Protein AF-A0A2N6VKA0-F1 (afdb_monomer)

Solvent-accessible surface area (backbone atoms only — not comparable to full-atom values): 3981 Å² total; per-residue (Å²): 141,81,73,65,80,60,52,63,62,50,52,66,69,42,69,43,82,55,100,77,72,83,55,38,59,71,59,71,59,47,77,53,59,50,90,60,52,43,69,68,52,52,50,56,32,51,77,67,67,24,43,75,56,45,55,72,54,81,90,69,72,124

Nearest PDB structures (foldseek):
  3hpg-assembly2_F  TM=8.111E-01  e=6.952E-01  Visna/maedi virus EV1 KV1772
  5ejk-assembly1_B  TM=6.086E-01  e=4.572E-01  Rous sarcoma virus - Prague C
  5ejk-assembly1_H  TM=6.574E-01  e=5.637E-01  Rous sarcoma virus - Prague C
  3ff4-assembly1_A  TM=6.815E-01  e=1.724E+00  Cytophaga hutchinsonii ATCC 33406
  3vas-assembly2_B  TM=5.353E-01  e=4.274E+00  Schistosoma mansoni

Secondary structure (DSSP, 8-state):
----TTHHHHHHH--B--SSSSPBSS-SEEE--GGG--HHHHHHHHHTT-EEE-PPPGGG--

pLDDT: mean 82.37, std 12.02, range [46.25, 93.38]

Mean predicted aligned error: 6.42 Å

Radius of gyration: 12.85 Å; Cα contacts (8 Å, |Δi|>4): 66; chains: 1; bounding box: 35×24×30 Å

Organism: NCBI:txid170994

Foldseek 3Di:
DQQPPCPVVVLQVDFADDPDDGTDSQDQEDEDEQSNVDPVSVVVCVVSNYHYPYDHPPVPPD

Structure (mmCIF, N/CA/C/O backbone):
data_AF-A0A2N6VKA0-F1
#
_entry.id   AF-A0A2N6VKA0-F1
#
loop_
_atom_site.group_PDB
_atom_site.id
_atom_site.type_symbol
_atom_site.label_atom_id
_atom_site.label_alt_id
_atom_site.label_comp_id
_atom_site.label_asym_id
_atom_site.label_entity_id
_atom_site.label_seq_id
_atom_site.pdbx_PDB_ins_code
_atom_site.Cartn_x
_atom_site.Cartn_y
_atom_site.Cartn_z
_atom_site.occupancy
_atom_site.B_iso_or_equiv
_atom_site.auth_seq_id
_atom_site.auth_comp_id
_atom_site.auth_asym_id
_atom_site.auth_atom_id
_atom_site.pdbx_PDB_model_num
ATOM 1 N N . ALA A 1 1 ? 19.087 2.999 -10.155 1.00 46.25 1 ALA A N 1
ATOM 2 C CA . ALA A 1 1 ? 18.551 4.159 -9.420 1.00 46.25 1 ALA A CA 1
ATOM 3 C C . ALA A 1 1 ? 17.231 4.534 -10.070 1.00 46.25 1 ALA A C 1
ATOM 5 O O . ALA A 1 1 ? 17.231 4.935 -11.223 1.00 46.25 1 ALA A O 1
ATOM 6 N N . GLY A 1 2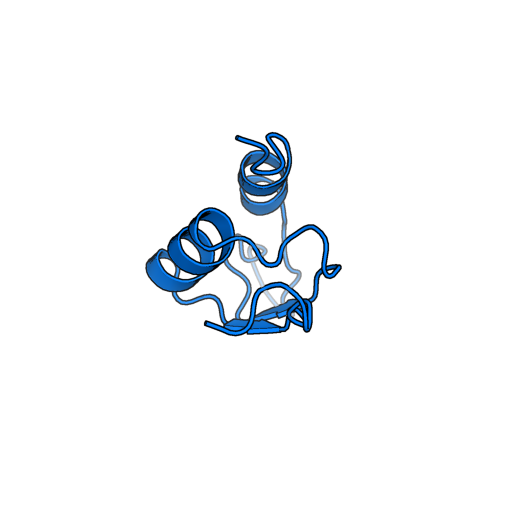 ? 16.120 4.267 -9.397 1.00 54.41 2 GLY A N 1
ATOM 7 C CA . GLY A 1 2 ? 14.782 4.413 -9.967 1.00 54.41 2 GLY A CA 1
ATOM 8 C C . GLY A 1 2 ? 13.738 3.852 -9.017 1.00 54.41 2 GLY A C 1
ATOM 9 O O . GLY A 1 2 ? 12.853 3.121 -9.438 1.00 54.41 2 GLY A O 1
ATOM 10 N N . ASP A 1 3 ? 13.897 4.109 -7.720 1.00 59.62 3 ASP A N 1
ATOM 11 C CA . ASP A 1 3 ? 12.831 3.815 -6.776 1.00 59.62 3 ASP A CA 1
ATOM 12 C C . ASP A 1 3 ? 11.873 4.993 -6.831 1.00 59.62 3 ASP A C 1
ATOM 14 O O . ASP A 1 3 ? 12.264 6.123 -6.542 1.00 59.62 3 ASP A O 1
ATOM 18 N N . SER A 1 4 ? 10.652 4.717 -7.286 1.00 60.75 4 SER A N 1
ATOM 19 C CA . SER A 1 4 ? 9.534 5.645 -7.413 1.00 60.75 4 SER A CA 1
ATOM 20 C C . SER A 1 4 ? 9.483 6.602 -6.220 1.00 60.75 4 SER A C 1
ATOM 22 O O . SER A 1 4 ? 8.942 6.261 -5.167 1.00 60.75 4 SER A O 1
ATOM 24 N N . SER A 1 5 ? 10.048 7.802 -6.383 1.00 65.94 5 SER A N 1
ATOM 25 C CA . SER A 1 5 ? 10.247 8.795 -5.313 1.00 65.94 5 SER A CA 1
ATOM 26 C C . SER A 1 5 ? 8.944 9.163 -4.604 1.00 65.94 5 SER A C 1
ATOM 28 O O . SER A 1 5 ? 8.937 9.517 -3.429 1.00 65.94 5 SER A O 1
ATOM 30 N N . MET A 1 6 ? 7.824 8.994 -5.305 1.00 79.00 6 MET A N 1
ATOM 31 C CA . MET A 1 6 ? 6.482 9.284 -4.817 1.00 79.00 6 MET A CA 1
ATOM 32 C C . MET A 1 6 ? 5.810 8.122 -4.072 1.00 79.00 6 MET A C 1
ATOM 34 O O . MET A 1 6 ? 4.805 8.351 -3.407 1.00 79.00 6 MET A O 1
ATOM 38 N N . PHE A 1 7 ? 6.330 6.888 -4.125 1.00 81.56 7 PHE A N 1
ATOM 39 C CA . PHE A 1 7 ? 5.648 5.733 -3.523 1.00 81.56 7 PHE A CA 1
ATOM 40 C C . PHE A 1 7 ? 5.584 5.823 -1.996 1.00 81.56 7 PHE A C 1
ATOM 42 O O . PHE A 1 7 ? 4.510 5.679 -1.417 1.00 81.56 7 PHE A O 1
ATOM 49 N N . LEU A 1 8 ? 6.717 6.090 -1.338 1.00 80.50 8 LEU A N 1
ATOM 50 C CA . LEU A 1 8 ? 6.760 6.185 0.123 1.00 80.50 8 LEU A CA 1
ATOM 51 C C . LEU A 1 8 ? 5.914 7.350 0.663 1.00 80.50 8 LEU A C 1
ATOM 53 O O . LEU A 1 8 ? 5.088 7.093 1.544 1.00 80.50 8 LEU A O 1
ATOM 57 N N . PRO A 1 9 ? 6.040 8.590 0.139 1.00 84.38 9 PRO A N 1
ATOM 58 C CA . PRO A 1 9 ? 5.1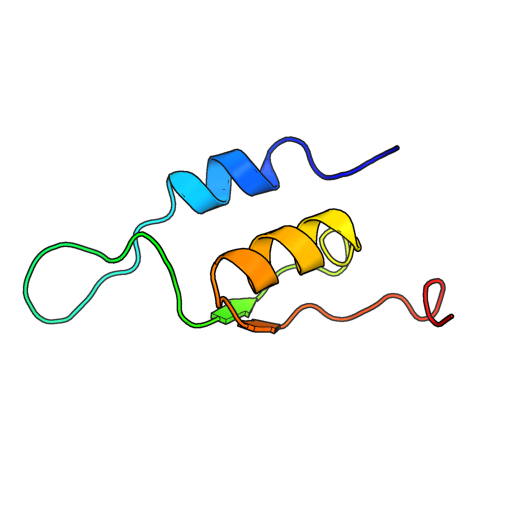73 9.689 0.552 1.00 84.38 9 PRO A CA 1
ATOM 59 C C . PRO A 1 9 ? 3.690 9.369 0.353 1.00 84.38 9 PRO A C 1
ATOM 61 O O . PRO A 1 9 ? 2.884 9.622 1.246 1.00 84.38 9 PRO A O 1
ATOM 64 N N . LEU A 1 10 ? 3.314 8.754 -0.773 1.00 84.19 10 LEU A N 1
ATOM 65 C CA . LEU A 1 10 ? 1.921 8.390 -1.040 1.00 84.19 10 LEU A CA 1
ATOM 66 C C . LEU A 1 10 ? 1.408 7.364 -0.022 1.00 84.19 10 LEU A C 1
ATOM 68 O O . LEU A 1 10 ? 0.318 7.520 0.526 1.00 84.19 10 LEU A O 1
ATOM 72 N N . LEU A 1 11 ? 2.218 6.359 0.312 1.00 84.81 11 LEU A N 1
ATOM 73 C CA . LEU A 1 11 ? 1.846 5.326 1.281 1.00 84.81 11 LEU A CA 1
ATOM 74 C C . LEU A 1 11 ? 1.740 5.852 2.720 1.00 84.81 11 LEU A C 1
ATOM 76 O O . LEU A 1 11 ? 1.060 5.240 3.540 1.00 84.81 11 LEU A O 1
ATOM 80 N N . GLN A 1 12 ? 2.403 6.964 3.047 1.00 82.69 12 GLN A N 1
ATOM 81 C CA . GLN A 1 12 ? 2.255 7.649 4.338 1.00 82.69 12 GLN A CA 1
ATOM 82 C C . GLN A 1 12 ? 0.948 8.445 4.438 1.00 82.69 12 GLN A C 1
ATOM 84 O O . GLN A 1 12 ? 0.379 8.554 5.524 1.00 82.69 12 GLN A O 1
ATOM 89 N N . HIS A 1 13 ? 0.462 8.978 3.317 1.00 85.94 13 HIS A N 1
ATOM 90 C CA . HIS A 1 13 ? -0.785 9.745 3.263 1.00 85.94 13 HIS A CA 1
ATOM 91 C C . HIS A 1 13 ? -2.022 8.866 3.044 1.00 85.94 13 HIS A C 1
ATOM 93 O O . HIS A 1 13 ? -3.147 9.321 3.264 1.00 85.94 13 HIS A O 1
ATOM 99 N N . LEU A 1 14 ? -1.828 7.605 2.648 1.00 85.69 14 LEU A N 1
ATOM 100 C CA . LEU A 1 14 ? -2.901 6.637 2.467 1.00 85.69 14 LEU A CA 1
ATOM 101 C C . LEU A 1 14 ? -3.684 6.433 3.776 1.00 85.69 14 LEU A C 1
ATOM 103 O O . LEU A 1 14 ? -3.127 6.065 4.812 1.00 85.69 14 LEU A O 1
ATOM 107 N N . ARG A 1 15 ? -5.003 6.626 3.707 1.00 88.94 15 ARG A N 1
ATOM 108 C CA . ARG A 1 15 ? -5.940 6.330 4.794 1.00 88.94 15 ARG A CA 1
ATOM 109 C C . ARG A 1 15 ? -6.878 5.212 4.368 1.00 88.94 15 ARG A C 1
ATOM 111 O O . ARG A 1 15 ? -7.629 5.366 3.412 1.00 88.94 15 ARG A O 1
ATOM 118 N N . VAL A 1 16 ? -6.849 4.104 5.099 1.00 88.44 16 VAL A N 1
ATOM 119 C CA . VAL A 1 16 ? -7.748 2.967 4.881 1.00 88.44 16 VAL A CA 1
ATOM 120 C C . VAL A 1 16 ? -8.927 3.094 5.834 1.00 88.44 16 VAL A C 1
ATOM 122 O O . VAL A 1 16 ? -8.738 3.124 7.055 1.00 88.44 16 VAL A O 1
ATOM 125 N N . GLY A 1 17 ? -10.133 3.192 5.272 1.00 90.31 17 GLY A N 1
ATOM 126 C CA . GLY A 1 17 ? -11.377 3.216 6.038 1.00 90.31 17 GLY A CA 1
ATOM 127 C C . GLY A 1 17 ? -11.529 1.978 6.925 1.00 90.31 17 GLY A C 1
ATOM 128 O O . GLY A 1 17 ? -10.989 0.911 6.627 1.00 90.31 17 GLY A O 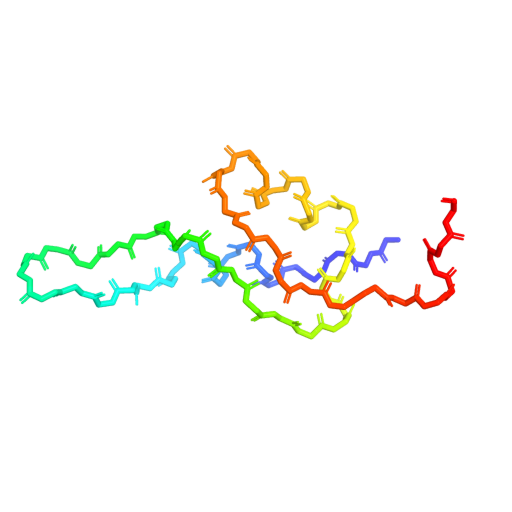1
ATOM 129 N N . ARG A 1 18 ? -12.238 2.140 8.040 1.00 88.06 18 ARG A N 1
ATOM 130 C CA . ARG A 1 18 ? -12.633 1.053 8.940 1.00 88.06 18 ARG A CA 1
ATOM 131 C C . ARG A 1 18 ? -14.031 1.343 9.475 1.00 88.06 18 ARG A C 1
ATOM 133 O O . ARG A 1 18 ? -14.382 2.516 9.582 1.00 88.06 18 ARG A O 1
ATOM 140 N N . ASP A 1 19 ? -14.773 0.303 9.839 1.00 90.62 19 ASP A N 1
ATOM 141 C CA . ASP A 1 19 ? -16.199 0.420 10.178 1.00 90.62 19 ASP A CA 1
ATOM 142 C C . ASP A 1 19 ? -16.473 1.386 11.340 1.00 90.62 19 ASP A C 1
ATOM 144 O O . ASP A 1 19 ? -17.452 2.125 11.311 1.00 90.62 19 ASP A O 1
ATOM 148 N N . VAL A 1 20 ? -15.584 1.444 12.343 1.00 93.38 20 VAL A N 1
ATOM 149 C CA . VAL A 1 20 ? -15.705 2.380 13.475 1.00 93.38 20 VAL A CA 1
ATOM 150 C C . VAL A 1 20 ? -14.349 2.987 13.865 1.00 93.38 20 VAL A C 1
ATOM 152 O O . VAL A 1 20 ? -13.374 2.285 14.142 1.00 93.38 20 VAL A O 1
ATOM 155 N N . GLY A 1 21 ? -14.279 4.320 13.961 1.00 89.69 21 GLY A N 1
ATOM 156 C CA . GLY A 1 21 ? -13.136 5.090 14.484 1.00 89.69 21 GLY A CA 1
ATOM 157 C C . GLY A 1 21 ? -12.091 5.529 13.441 1.00 89.69 21 GLY A C 1
ATOM 158 O O . GLY A 1 21 ? -12.374 5.599 12.251 1.00 89.69 21 GLY A O 1
ATOM 159 N N . ARG A 1 22 ? -10.868 5.876 13.884 1.00 89.69 22 ARG A N 1
ATOM 160 C CA . ARG A 1 22 ? -9.848 6.526 13.033 1.00 89.69 22 ARG A CA 1
ATOM 161 C C . ARG A 1 22 ? -9.346 5.614 11.894 1.00 89.69 22 ARG A C 1
ATOM 163 O O . ARG A 1 22 ? -8.913 4.498 12.185 1.00 89.69 22 ARG A O 1
ATOM 170 N N . PRO A 1 23 ? -9.293 6.098 10.636 1.00 89.88 23 PRO A N 1
ATOM 171 C CA . PRO A 1 23 ? -8.719 5.356 9.514 1.00 89.88 23 PRO A CA 1
ATOM 172 C C . PRO A 1 23 ? -7.309 4.840 9.801 1.00 89.88 23 PRO A C 1
ATOM 174 O O . PRO A 1 23 ? -6.511 5.509 10.467 1.00 89.88 23 PRO A O 1
ATOM 177 N N . ARG A 1 24 ? -6.989 3.662 9.266 1.00 87.94 24 ARG A N 1
ATOM 178 C CA . ARG A 1 24 ? -5.652 3.078 9.394 1.00 87.94 24 ARG A CA 1
ATOM 179 C C . ARG A 1 24 ? -4.687 3.781 8.449 1.00 87.94 24 ARG A C 1
ATOM 181 O O . ARG A 1 24 ? -5.037 4.089 7.313 1.00 87.94 24 ARG A O 1
ATOM 188 N N . THR A 1 25 ? -3.462 3.986 8.912 1.00 86.56 25 THR A N 1
ATOM 189 C CA . THR A 1 25 ? -2.338 4.497 8.109 1.00 86.56 25 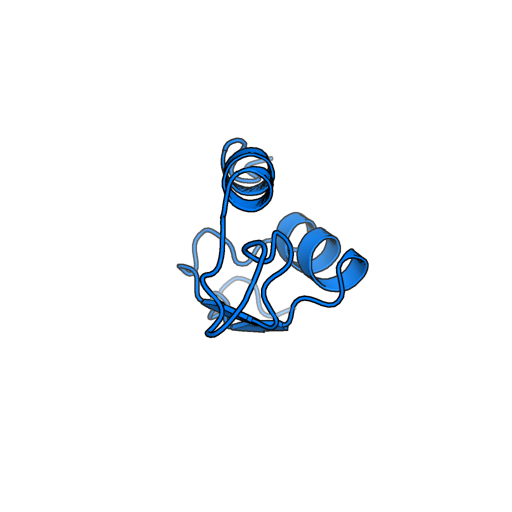THR A CA 1
ATOM 190 C C . THR A 1 25 ? -1.397 3.379 7.643 1.00 86.56 25 THR A C 1
ATOM 192 O O . THR A 1 25 ? -0.512 3.611 6.823 1.00 86.56 25 THR A O 1
ATOM 195 N N . CYS A 1 26 ? -1.594 2.152 8.142 1.00 87.94 26 CYS A N 1
ATOM 196 C CA . CYS A 1 26 ? -0.898 0.938 7.716 1.00 87.94 26 CYS A CA 1
ATOM 197 C C . CYS A 1 26 ? -1.930 -0.098 7.227 1.00 87.94 26 CYS A C 1
ATOM 199 O O . CYS A 1 26 ? -2.648 -0.655 8.060 1.00 87.94 26 CYS A O 1
ATOM 201 N N . PRO A 1 27 ? -2.058 -0.324 5.905 1.00 88.62 27 PRO A N 1
ATOM 202 C CA . PRO A 1 27 ? -2.876 -1.408 5.352 1.00 88.62 27 PRO A CA 1
ATOM 203 C C . PRO A 1 27 ? -2.276 -2.791 5.639 1.00 88.62 27 PRO A C 1
ATOM 205 O O . PRO A 1 27 ? -1.065 -2.918 5.782 1.00 88.62 27 PRO A O 1
ATOM 208 N N . ASP A 1 28 ? -3.102 -3.840 5.607 1.00 90.06 28 ASP A N 1
ATOM 209 C CA . ASP A 1 28 ? -2.629 -5.231 5.737 1.00 90.06 28 ASP A CA 1
ATOM 210 C C . ASP A 1 28 ? -1.926 -5.721 4.461 1.00 90.06 28 ASP A C 1
ATOM 212 O O . ASP A 1 28 ? -0.992 -6.521 4.507 1.00 90.06 28 ASP A O 1
ATOM 216 N N . ALA A 1 29 ? -2.371 -5.230 3.301 1.00 90.88 29 ALA A N 1
ATOM 217 C CA . ALA A 1 29 ? -1.812 -5.566 2.003 1.00 90.88 29 ALA A CA 1
ATOM 218 C C . ALA A 1 29 ? -1.869 -4.377 1.038 1.00 90.88 29 ALA A C 1
ATOM 220 O O . ALA A 1 29 ? -2.800 -3.574 1.074 1.00 90.88 29 ALA A O 1
ATOM 221 N N . VAL A 1 30 ? -0.887 -4.295 0.141 1.00 89.94 30 VAL A N 1
ATOM 222 C CA . VAL A 1 30 ? -0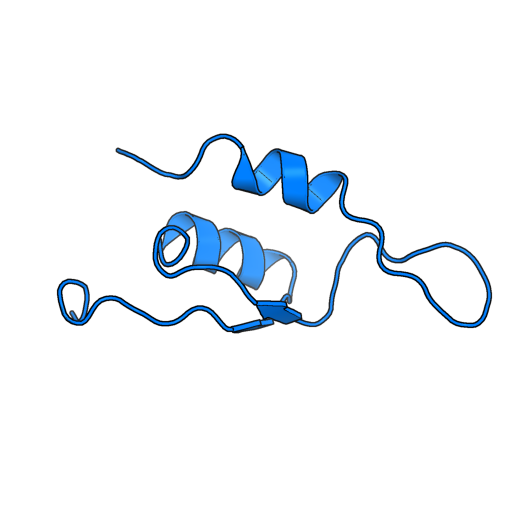.828 -3.309 -0.943 1.00 89.94 30 VAL A CA 1
ATOM 223 C C . VAL A 1 30 ? -0.737 -4.048 -2.267 1.00 89.94 30 VAL A C 1
ATOM 225 O O . VAL A 1 30 ? 0.195 -4.825 -2.489 1.00 89.94 30 VAL A O 1
ATOM 228 N N . ARG A 1 31 ? -1.703 -3.782 -3.148 1.00 89.81 31 ARG A N 1
ATOM 229 C CA . ARG A 1 31 ? -1.661 -4.179 -4.555 1.00 89.81 31 ARG A CA 1
ATOM 230 C C . ARG A 1 31 ? -1.155 -2.992 -5.361 1.00 89.81 31 ARG A C 1
ATOM 232 O O . ARG A 1 31 ? -1.734 -1.914 -5.276 1.00 89.81 31 ARG A O 1
ATOM 239 N N . ALA A 1 32 ? -0.077 -3.184 -6.107 1.00 87.12 32 ALA A N 1
ATOM 240 C CA . ALA A 1 32 ? 0.509 -2.137 -6.934 1.00 87.12 32 ALA A CA 1
ATOM 241 C C . ALA A 1 32 ? 0.974 -2.709 -8.272 1.00 87.12 32 ALA A C 1
ATOM 243 O O . ALA A 1 32 ? 1.064 -3.928 -8.444 1.00 87.12 32 ALA A O 1
ATOM 244 N N . ASP A 1 33 ? 1.256 -1.806 -9.205 1.00 86.19 33 ASP A N 1
ATOM 245 C CA . ASP A 1 33 ? 1.812 -2.155 -10.503 1.00 86.19 33 ASP A CA 1
ATOM 246 C C . ASP A 1 33 ? 3.241 -2.718 -10.386 1.00 86.19 33 ASP A C 1
ATOM 248 O O . ASP A 1 33 ? 3.977 -2.432 -9.437 1.00 86.19 33 ASP A O 1
ATOM 252 N N . LYS A 1 34 ? 3.635 -3.499 -11.391 1.00 84.88 34 LYS A N 1
ATOM 253 C CA . LYS A 1 34 ? 4.961 -4.100 -11.559 1.00 84.88 34 LYS A CA 1
ATOM 254 C C . LYS A 1 34 ? 6.110 -3.085 -11.477 1.00 84.88 34 LYS A C 1
ATOM 256 O O . LYS A 1 34 ? 7.181 -3.431 -10.985 1.00 84.88 34 LYS A O 1
ATOM 261 N N . ALA A 1 35 ? 5.896 -1.831 -11.877 1.00 83.81 35 ALA A N 1
ATOM 262 C CA . ALA A 1 35 ? 6.872 -0.749 -11.714 1.00 83.81 35 ALA A CA 1
ATOM 263 C C . ALA A 1 35 ? 7.280 -0.502 -10.244 1.00 83.81 35 ALA A C 1
ATOM 265 O O . ALA A 1 35 ? 8.326 0.086 -9.981 1.00 83.81 35 ALA A O 1
ATOM 266 N N . TYR A 1 36 ? 6.488 -0.984 -9.278 1.00 84.81 36 TYR A N 1
ATOM 267 C CA . TYR A 1 36 ? 6.747 -0.884 -7.839 1.00 84.81 36 TYR A CA 1
ATOM 268 C C . TYR A 1 36 ? 7.290 -2.188 -7.229 1.00 84.81 36 TYR A C 1
ATOM 270 O O . TYR A 1 36 ? 7.269 -2.363 -6.011 1.00 84.81 36 TYR A O 1
ATOM 278 N N . SER A 1 37 ? 7.796 -3.121 -8.044 1.00 83.94 37 SER A N 1
ATOM 279 C CA . SER A 1 37 ? 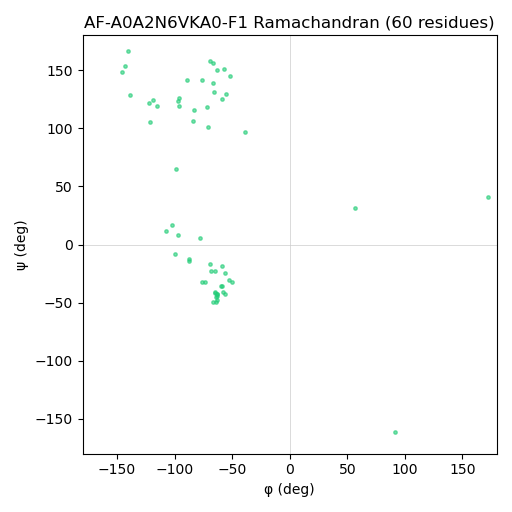8.339 -4.403 -7.570 1.00 83.94 37 SER A CA 1
ATOM 280 C C . SER A 1 37 ? 9.747 -4.304 -6.967 1.00 83.94 37 SER A C 1
ATOM 282 O O . SER A 1 37 ? 10.352 -5.335 -6.671 1.00 83.94 37 SER A O 1
ATOM 284 N N . SER A 1 38 ? 10.304 -3.097 -6.814 1.00 84.94 38 SER A N 1
ATOM 285 C CA . SER A 1 38 ? 11.698 -2.918 -6.410 1.00 84.94 38 SER A CA 1
ATOM 286 C C . SER A 1 38 ? 11.983 -3.469 -5.009 1.00 84.94 38 SER A C 1
ATOM 288 O O . SER A 1 38 ? 11.131 -3.469 -4.112 1.00 84.94 38 SER A O 1
ATOM 290 N N . ARG A 1 39 ? 13.226 -3.915 -4.784 1.00 85.75 39 ARG A N 1
ATOM 291 C CA . ARG A 1 39 ? 13.659 -4.428 -3.474 1.00 85.75 39 ARG A CA 1
ATOM 292 C C . ARG A 1 39 ? 13.518 -3.375 -2.369 1.00 85.75 39 ARG A C 1
ATOM 294 O O . ARG A 1 39 ? 13.167 -3.744 -1.251 1.00 85.75 39 ARG A O 1
ATOM 301 N N . ALA A 1 40 ? 13.749 -2.095 -2.667 1.00 86.62 40 ALA A N 1
ATOM 302 C CA . ALA A 1 40 ? 13.576 -1.012 -1.700 1.00 86.62 40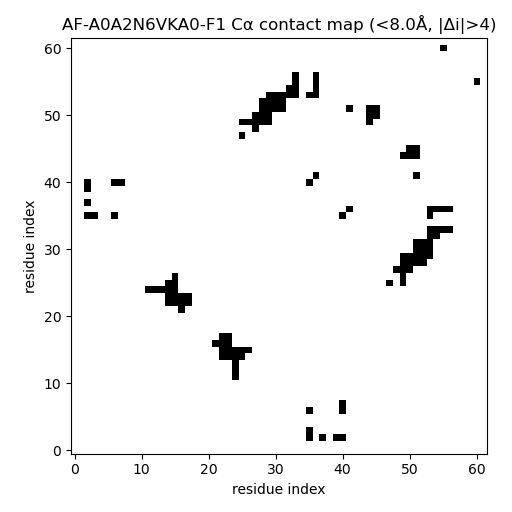 ALA A CA 1
ATOM 303 C C . ALA A 1 40 ? 12.107 -0.873 -1.267 1.00 86.62 40 ALA A C 1
ATOM 305 O O . ALA A 1 40 ? 11.817 -0.825 -0.070 1.00 86.62 40 ALA A O 1
ATOM 306 N N . ILE A 1 41 ? 11.172 -0.913 -2.224 1.00 87.19 41 ILE A N 1
ATOM 307 C CA . ILE A 1 41 ? 9.730 -0.876 -1.947 1.00 87.19 41 ILE A CA 1
ATOM 308 C C . ILE A 1 41 ? 9.299 -2.106 -1.143 1.00 87.19 41 ILE A C 1
ATOM 310 O O . ILE A 1 41 ? 8.649 -1.973 -0.104 1.00 87.19 41 ILE A O 1
ATOM 314 N N . ARG A 1 42 ? 9.714 -3.307 -1.562 1.00 88.94 42 ARG A N 1
ATOM 315 C CA . ARG A 1 42 ? 9.442 -4.560 -0.835 1.00 88.94 42 ARG A CA 1
ATOM 316 C C . ARG A 1 42 ? 9.993 -4.520 0.595 1.00 88.94 42 ARG A C 1
ATOM 318 O O . ARG A 1 42 ? 9.314 -4.968 1.516 1.00 88.94 42 ARG A O 1
ATOM 325 N N . GLY A 1 43 ? 11.196 -3.974 0.784 1.00 90.75 43 GLY A N 1
ATOM 326 C CA . GLY A 1 43 ? 11.825 -3.790 2.092 1.00 90.75 43 GLY A CA 1
ATOM 327 C C . GLY A 1 43 ? 11.036 -2.837 2.990 1.00 90.75 43 GLY A C 1
ATOM 328 O O . GLY A 1 43 ? 10.777 -3.167 4.146 1.00 90.75 43 GLY A O 1
ATOM 329 N N . HIS A 1 44 ? 10.578 -1.707 2.444 1.00 89.06 44 HIS A N 1
ATOM 330 C CA . HIS A 1 44 ? 9.750 -0.749 3.178 1.00 89.06 44 HIS A CA 1
ATOM 331 C C . HIS A 1 44 ? 8.383 -1.325 3.579 1.00 89.06 44 HIS A C 1
ATOM 333 O O . HIS A 1 44 ? 7.919 -1.114 4.697 1.00 89.06 44 HIS A O 1
ATOM 339 N N . LEU A 1 45 ? 7.731 -2.082 2.691 1.00 91.00 45 LEU A N 1
ATOM 340 C CA . LEU A 1 45 ? 6.468 -2.749 3.018 1.00 91.00 45 LEU A CA 1
ATOM 341 C C . LEU A 1 45 ? 6.670 -3.811 4.109 1.00 91.00 45 LEU A C 1
ATOM 343 O O . LEU A 1 45 ? 5.888 -3.875 5.057 1.00 91.00 45 LEU A O 1
ATOM 347 N N . ARG A 1 46 ? 7.761 -4.585 4.031 1.00 91.81 46 ARG A N 1
ATOM 348 C CA . ARG A 1 46 ? 8.104 -5.606 5.029 1.00 91.81 46 ARG A CA 1
ATOM 349 C C . ARG A 1 46 ? 8.376 -5.010 6.411 1.00 91.81 46 ARG A C 1
ATOM 351 O O . ARG A 1 46 ? 7.880 -5.560 7.388 1.00 91.81 46 ARG A O 1
ATOM 358 N N . SER A 1 47 ? 9.105 -3.894 6.508 1.00 91.62 47 SER A N 1
ATOM 359 C CA . SER A 1 47 ? 9.387 -3.253 7.806 1.00 91.62 47 SER A CA 1
ATOM 360 C C . SER A 1 47 ? 8.130 -2.720 8.498 1.00 91.62 47 SER A C 1
ATOM 362 O O . SER A 1 47 ? 8.103 -2.594 9.718 1.00 91.62 47 SER A O 1
ATOM 364 N N . ARG A 1 48 ? 7.070 -2.453 7.727 1.00 90.25 48 ARG A N 1
ATOM 365 C CA . ARG A 1 48 ? 5.760 -2.015 8.223 1.00 90.25 48 ARG A CA 1
ATOM 366 C C . ARG A 1 48 ? 4.743 -3.152 8.369 1.00 90.25 48 ARG A C 1
ATOM 368 O O . ARG A 1 48 ? 3.574 -2.868 8.611 1.00 90.25 48 ARG A O 1
ATOM 375 N N . ALA A 1 49 ? 5.171 -4.407 8.208 1.00 92.06 49 ALA A N 1
ATOM 376 C CA . ALA A 1 49 ? 4.316 -5.598 8.217 1.00 92.06 49 ALA A CA 1
ATOM 377 C C . ALA A 1 49 ? 3.172 -5.568 7.175 1.00 92.06 49 ALA A C 1
ATOM 379 O O . ALA A 1 49 ? 2.113 -6.152 7.384 1.00 92.06 49 ALA A O 1
ATOM 380 N N . ILE A 1 50 ? 3.397 -4.913 6.032 1.00 92.31 50 ILE A N 1
ATOM 381 C CA . ILE A 1 50 ? 2.426 -4.793 4.938 1.00 92.31 50 ILE A CA 1
ATOM 382 C C . ILE A 1 50 ? 2.712 -5.870 3.886 1.00 92.31 50 ILE A C 1
ATOM 384 O O . ILE A 1 50 ? 3.817 -5.953 3.338 1.00 92.31 50 ILE A O 1
ATOM 388 N N . LYS A 1 51 ? 1.704 -6.675 3.535 1.00 93.00 51 LYS A N 1
ATOM 389 C CA . LYS A 1 51 ? 1.827 -7.694 2.486 1.00 93.00 51 LYS A CA 1
ATOM 390 C C . LYS A 1 51 ? 1.894 -7.046 1.100 1.00 93.00 51 LYS A C 1
ATOM 392 O O . LYS A 1 51 ? 0.947 -6.415 0.641 1.00 93.00 51 LYS A O 1
ATOM 397 N N . ALA A 1 52 ? 3.003 -7.244 0.394 1.00 92.31 52 ALA A N 1
ATOM 398 C CA . ALA A 1 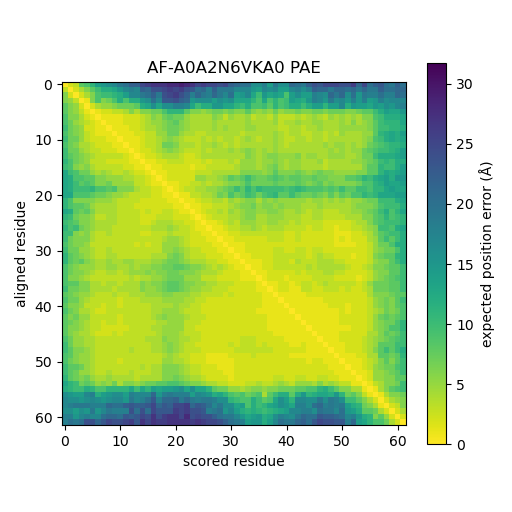52 ? 3.180 -6.749 -0.968 1.00 92.31 52 ALA A CA 1
ATOM 399 C C . ALA A 1 52 ? 2.573 -7.722 -1.998 1.00 92.31 52 ALA A C 1
ATOM 401 O O . ALA A 1 52 ? 3.154 -8.772 -2.279 1.00 92.31 52 ALA A O 1
ATOM 402 N N . VAL A 1 53 ? 1.431 -7.363 -2.587 1.00 92.50 53 VAL A N 1
ATOM 403 C CA . VAL A 1 53 ? 0.763 -8.095 -3.680 1.00 92.50 53 VAL A CA 1
ATOM 404 C C . VAL A 1 53 ? 1.114 -7.417 -5.007 1.00 92.50 53 VAL A C 1
ATOM 406 O O . VAL A 1 53 ? 0.278 -6.799 -5.663 1.00 92.50 53 VAL A O 1
ATOM 409 N N . ILE A 1 54 ? 2.398 -7.471 -5.357 1.00 89.19 54 ILE A N 1
ATOM 410 C CA . ILE A 1 54 ? 2.970 -6.820 -6.540 1.00 89.19 54 ILE A CA 1
ATOM 411 C C . ILE A 1 54 ? 3.555 -7.917 -7.437 1.00 89.19 54 ILE A C 1
ATOM 413 O O . ILE A 1 54 ? 4.366 -8.708 -6.935 1.00 89.19 54 ILE A O 1
ATOM 417 N N . PRO A 1 55 ? 3.148 -8.012 -8.716 1.00 83.44 55 PRO A N 1
ATOM 418 C CA . PRO A 1 55 ? 3.738 -8.963 -9.650 1.00 83.44 55 PRO A CA 1
ATOM 419 C C . PRO A 1 55 ? 5.199 -8.589 -9.929 1.00 83.44 55 PRO A C 1
ATOM 421 O O . PRO A 1 55 ? 5.527 -7.412 -10.076 1.00 83.44 55 PRO A O 1
ATOM 424 N N . GLU A 1 56 ? 6.084 -9.583 -9.995 1.00 72.81 56 GLU A N 1
ATOM 425 C CA . GLU A 1 56 ? 7.491 -9.358 -10.337 1.00 72.81 56 GLU A CA 1
ATOM 426 C C . GLU A 1 56 ? 7.710 -9.427 -11.849 1.00 72.81 56 GLU A C 1
ATOM 428 O O . GLU A 1 56 ? 7.109 -10.261 -12.529 1.00 72.81 56 GLU A O 1
ATOM 433 N N . PRO A 1 57 ? 8.574 -8.565 -12.408 1.00 66.00 57 PRO A N 1
ATOM 434 C CA . PRO A 1 57 ? 9.157 -8.800 -13.714 1.00 66.00 57 PRO A CA 1
ATOM 435 C C . PRO A 1 57 ? 9.862 -10.128 -13.804 1.00 66.00 57 PRO A C 1
ATOM 437 O O . PRO A 1 57 ? 10.736 -10.407 -12.996 1.00 66.00 57 PRO A O 1
ATOM 440 N N . ASP A 1 58 ? 9.532 -10.886 -14.853 1.00 62.81 58 ASP A N 1
ATOM 441 C CA . ASP A 1 58 ? 10.324 -12.038 -15.281 1.00 62.81 58 ASP A CA 1
ATOM 442 C C . ASP A 1 58 ? 11.809 -11.675 -15.419 1.00 62.81 58 ASP A C 1
ATOM 444 O O . ASP A 1 58 ? 12.662 -12.475 -15.063 1.00 62.81 58 ASP A O 1
ATOM 448 N N . ASP A 1 59 ? 12.106 -10.430 -15.800 1.00 61.97 59 ASP A N 1
ATOM 449 C CA . ASP A 1 59 ? 13.462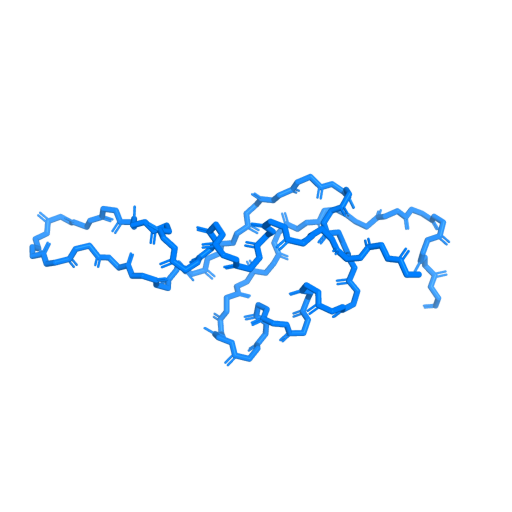 -9.882 -15.930 1.00 61.97 59 ASP A CA 1
ATOM 450 C C . ASP A 1 59 ? 14.212 -9.691 -14.590 1.00 61.97 59 ASP A C 1
ATOM 452 O O . ASP A 1 59 ? 15.429 -9.556 -14.562 1.00 61.97 59 ASP A O 1
ATOM 456 N N . GLN A 1 60 ? 13.501 -9.688 -13.454 1.00 58.84 60 GLN A N 1
ATOM 457 C CA . GLN A 1 60 ? 14.074 -9.531 -12.108 1.00 58.84 60 GLN A CA 1
ATOM 458 C C . GLN A 1 60 ? 14.081 -10.825 -11.281 1.00 58.84 60 GLN A C 1
ATOM 460 O O . GLN A 1 60 ? 14.368 -10.784 -10.081 1.00 58.84 60 GLN A O 1
ATOM 465 N N . LYS A 1 61 ? 13.803 -11.977 -11.902 1.00 55.41 61 LYS A N 1
ATOM 466 C CA . LYS A 1 61 ? 13.979 -13.286 -11.263 1.00 55.41 61 LYS A CA 1
ATOM 467 C C . LYS A 1 61 ? 15.479 -13.567 -11.125 1.00 55.41 61 LYS A C 1
ATOM 469 O O . LYS A 1 61 ? 16.138 -13.911 -12.101 1.00 55.41 61 LYS A O 1
ATOM 474 N N . LYS A 1 62 ? 16.014 -13.366 -9.920 1.00 49.28 62 LYS A N 1
ATOM 475 C CA . LYS A 1 62 ? 17.373 -13.761 -9.538 1.00 49.28 62 LYS A CA 1
ATOM 476 C C . LYS A 1 62 ? 17.337 -15.035 -8.710 1.00 49.28 62 LYS A C 1
ATOM 478 O O . LYS A 1 62 ? 16.430 -15.122 -7.852 1.00 49.28 62 LYS A O 1
#

Sequence (62 aa):
AGDSSMFLPLLQHLRVGRDVGRPRTCPDAVRADKAYSSRAIRGHLRSRAIKAVIPEPDDQKK